Protein AF-A0A352NS58-F1 (afdb_monomer)

Mean predicted aligned error: 3.64 Å

Sequence (86 aa):
MKNILKYIPGFRTGEKSKMLIAAAYYVTCSIALIPNWGLFLLFFAAPFVLFNGMSAFKDKSKMYAAVCIIAFMVMCLGRFIVSLGK

Solvent-accessible surface area (backbone atoms only — not comparable to full-atom values): 4418 Å² total; per-residue (Å²): 130,81,68,66,51,56,74,41,73,49,36,53,79,74,46,66,68,49,32,51,54,33,48,54,49,56,52,56,28,58,58,34,46,75,88,34,58,20,53,18,37,30,56,59,23,43,54,41,26,53,56,24,39,52,45,15,69,75,67,68,33,67,66,32,39,51,50,13,53,53,23,44,52,44,23,52,50,9,53,49,48,51,60,71,78,107

Foldseek 3Di:
DPPPLCLQQQSVVVDPVSVVVSVVQLVVLVVVVVPFVLSSQQ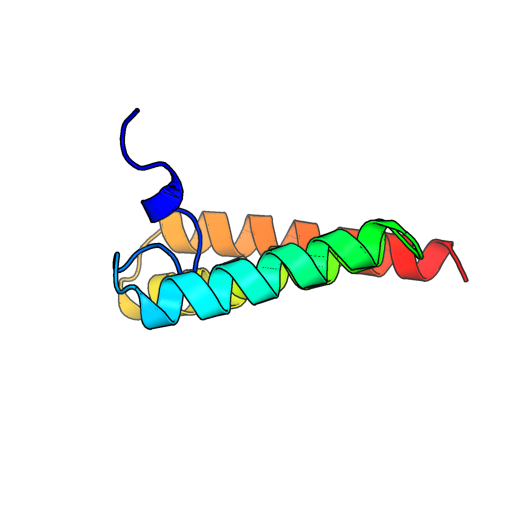SRLVSLLVVLVVCCVVVVDPVSVVSNVVSVVSNVVSVVRVVVVD

Radius of gyration: 13.82 Å; Cα contacts (8 Å, |Δi|>4): 93; chains: 1; bounding box: 31×26×34 Å

Secondary structure (DSSP, 8-state):
---GGGTSTTTTT--HHHHHHHHHHHHHHHHTTTT-HHHHHHHHHHHHHHHHHHHHHHH--HHHHHHHHHHHHHHHHHHHHHHHT-

pLDDT: mean 92.78, std 8.49, range [47.81, 98.38]

Structure (mmCIF, N/CA/C/O backbone):
data_AF-A0A352NS58-F1
#
_entry.id   AF-A0A352NS58-F1
#
loop_
_atom_site.group_PDB
_atom_site.id
_atom_site.type_symbol
_atom_site.label_atom_id
_atom_site.label_alt_id
_atom_site.label_comp_id
_atom_site.label_asym_id
_atom_site.label_entity_id
_atom_site.label_seq_id
_atom_site.pdbx_PDB_ins_code
_atom_site.Ca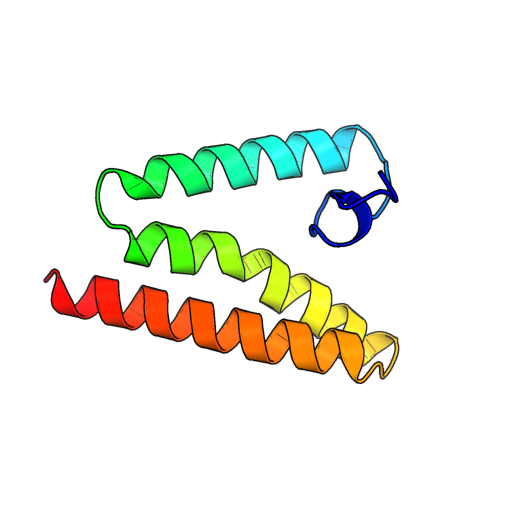rtn_x
_atom_site.Cartn_y
_atom_site.Cartn_z
_atom_site.occupancy
_atom_site.B_iso_or_equiv
_atom_site.auth_seq_id
_atom_site.auth_comp_id
_atom_site.auth_asym_id
_atom_site.auth_atom_id
_atom_site.pdbx_PDB_model_num
ATOM 1 N N . MET A 1 1 ? -18.862 13.517 0.224 1.00 47.81 1 MET A N 1
ATOM 2 C CA . MET A 1 1 ? -17.917 12.398 0.002 1.00 47.81 1 MET A CA 1
ATOM 3 C C . MET A 1 1 ? -17.683 11.673 1.322 1.00 47.81 1 MET A C 1
ATOM 5 O O . MET A 1 1 ? -16.983 12.192 2.181 1.00 47.81 1 MET A O 1
ATOM 9 N N . LYS A 1 2 ? -18.325 10.516 1.543 1.00 51.59 2 LYS A N 1
ATOM 10 C CA . LYS A 1 2 ? -18.019 9.661 2.704 1.00 51.59 2 LYS A CA 1
ATOM 11 C C . LYS A 1 2 ? -16.540 9.263 2.604 1.00 51.59 2 LYS A C 1
ATOM 13 O O . LYS A 1 2 ? -16.132 8.784 1.555 1.00 51.59 2 LYS A O 1
ATOM 18 N N . ASN A 1 3 ? -15.757 9.545 3.648 1.00 76.50 3 ASN A N 1
ATOM 19 C CA . ASN A 1 3 ? -14.287 9.495 3.693 1.00 76.50 3 ASN A CA 1
ATOM 20 C C . ASN A 1 3 ? -13.668 8.239 3.038 1.00 76.50 3 ASN A C 1
ATOM 22 O O . ASN A 1 3 ? -13.386 7.257 3.723 1.00 76.50 3 ASN A O 1
ATOM 26 N N . ILE A 1 4 ? -13.395 8.288 1.729 1.00 84.69 4 ILE A N 1
ATOM 27 C CA . ILE A 1 4 ? -12.718 7.223 0.966 1.00 84.69 4 ILE A CA 1
ATOM 28 C C . ILE A 1 4 ? -11.336 6.892 1.550 1.00 84.69 4 ILE A C 1
ATOM 30 O O . ILE A 1 4 ? -10.899 5.744 1.541 1.00 84.69 4 ILE A O 1
ATOM 34 N N . LEU A 1 5 ? -10.710 7.889 2.179 1.00 88.06 5 LEU A N 1
ATOM 35 C CA . LEU A 1 5 ? -9.454 7.781 2.916 1.00 88.06 5 LEU A CA 1
ATOM 36 C C . LEU A 1 5 ? -9.494 6.714 4.023 1.00 88.06 5 LEU A C 1
ATOM 38 O O . LEU A 1 5 ? -8.461 6.139 4.347 1.00 88.06 5 LEU A O 1
ATOM 42 N N . LYS A 1 6 ? -10.673 6.373 4.564 1.00 88.81 6 LYS A N 1
ATOM 43 C CA . LYS A 1 6 ? -10.799 5.306 5.571 1.00 88.81 6 LYS A CA 1
ATOM 44 C C . LYS A 1 6 ? -10.503 3.906 5.028 1.00 88.81 6 LYS A C 1
ATOM 46 O O . LYS A 1 6 ? -10.220 3.010 5.818 1.00 88.81 6 LYS A O 1
ATOM 51 N N . TY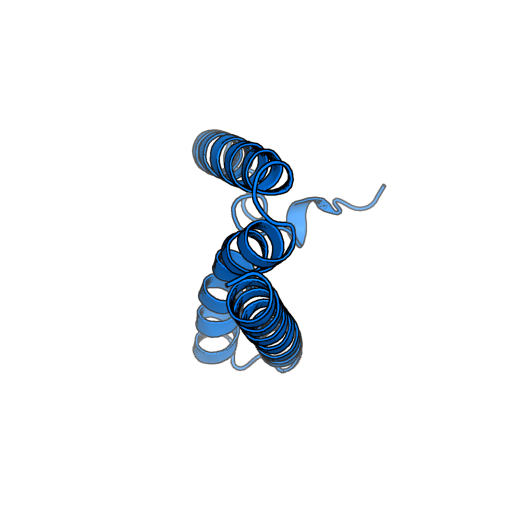R A 1 7 ? -10.546 3.707 3.712 1.00 89.88 7 TYR A N 1
ATOM 52 C CA . TYR A 1 7 ? -10.236 2.415 3.095 1.00 89.88 7 TYR A CA 1
ATOM 53 C C . TYR A 1 7 ? -8.750 2.269 2.756 1.00 89.88 7 TYR A C 1
ATOM 55 O O . TYR A 1 7 ? -8.238 1.146 2.727 1.00 89.88 7 TYR A O 1
ATOM 63 N N . ILE A 1 8 ? -8.039 3.389 2.593 1.00 92.31 8 ILE A N 1
ATOM 64 C CA . ILE A 1 8 ? -6.623 3.420 2.226 1.00 92.31 8 ILE A CA 1
ATOM 65 C C . ILE A 1 8 ? -5.771 3.134 3.475 1.00 92.31 8 ILE A C 1
ATOM 67 O O . ILE A 1 8 ? -5.836 3.886 4.457 1.00 92.31 8 ILE A O 1
ATOM 71 N N . PRO A 1 9 ? -4.973 2.049 3.493 1.00 93.62 9 PRO A N 1
ATOM 72 C CA . PRO A 1 9 ? -4.030 1.793 4.573 1.00 93.62 9 PRO A CA 1
ATOM 73 C C . PRO A 1 9 ? -3.114 2.999 4.810 1.00 93.62 9 PRO A C 1
ATOM 75 O O . PRO A 1 9 ? -2.658 3.631 3.860 1.00 93.62 9 PRO A O 1
ATOM 78 N N . GLY A 1 10 ? -2.879 3.333 6.080 1.00 91.56 10 GLY A N 1
ATOM 79 C CA . GLY A 1 10 ? -2.139 4.533 6.489 1.00 91.56 10 GLY A CA 1
ATOM 80 C C . GLY A 1 10 ? -2.999 5.793 6.664 1.00 91.56 10 GLY A C 1
ATOM 81 O O . GLY A 1 10 ? -2.672 6.629 7.499 1.00 91.56 10 GLY A O 1
ATOM 82 N N . PHE A 1 11 ? -4.153 5.887 5.993 1.00 93.44 11 PHE A N 1
ATOM 83 C CA . PHE A 1 11 ? -5.092 7.011 6.145 1.00 93.44 11 PHE A CA 1
ATOM 84 C C . PHE A 1 11 ? -6.268 6.714 7.086 1.00 93.44 11 PHE A C 1
ATOM 86 O O . PHE A 1 11 ? -6.967 7.625 7.529 1.00 93.44 11 PHE A O 1
ATOM 93 N N . ARG A 1 12 ? -6.467 5.439 7.442 1.00 89.56 12 ARG A N 1
ATOM 94 C CA . ARG A 1 12 ? -7.620 4.955 8.223 1.00 89.56 12 ARG A CA 1
ATOM 95 C C . ARG A 1 12 ? -7.808 5.648 9.570 1.00 89.56 12 ARG A C 1
ATOM 97 O O . ARG A 1 12 ? -8.942 5.852 9.993 1.00 89.56 12 ARG A O 1
ATOM 104 N N . THR A 1 13 ? -6.708 5.980 10.246 1.00 87.75 13 THR A N 1
ATOM 105 C CA . THR A 1 13 ? -6.728 6.530 11.610 1.00 87.75 13 THR A CA 1
ATOM 106 C C . THR A 1 13 ? -6.953 8.038 11.651 1.00 87.75 13 THR A C 1
ATOM 108 O O . THR A 1 13 ? -7.224 8.561 12.725 1.00 87.75 13 THR A O 1
ATOM 111 N N . GLY A 1 14 ? -6.810 8.750 10.526 1.00 88.62 14 GLY A N 1
ATOM 112 C CA . GLY A 1 14 ? -6.860 10.218 10.492 1.00 88.62 14 GLY A CA 1
ATOM 113 C C . GLY A 1 14 ? -5.695 10.916 11.212 1.00 88.62 14 GLY A C 1
ATOM 114 O O . GLY A 1 14 ? -5.698 12.135 11.355 1.00 88.62 14 GLY A O 1
ATOM 115 N N . GLU A 1 15 ? -4.705 10.157 11.688 1.00 93.94 15 GLU A N 1
ATOM 116 C CA . GLU A 1 15 ? -3.547 10.696 12.401 1.00 93.94 15 GLU A CA 1
ATOM 117 C C . GLU A 1 15 ? -2.562 11.285 11.384 1.00 93.94 15 GLU A C 1
ATOM 119 O O . GLU A 1 15 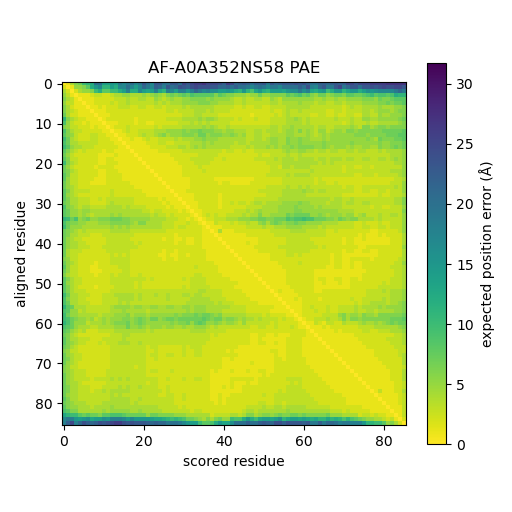? -2.147 10.601 10.445 1.00 93.94 15 GLU A O 1
ATOM 124 N N . LYS A 1 16 ? -2.228 12.570 11.549 1.00 92.75 16 LYS A N 1
ATOM 125 C CA . LYS A 1 16 ? -1.540 13.366 10.523 1.00 92.75 16 LYS A CA 1
ATOM 126 C C . LYS A 1 16 ? -0.166 12.806 10.152 1.00 92.75 16 LYS A C 1
ATOM 128 O O . LYS A 1 16 ? 0.180 12.816 8.973 1.00 92.75 16 LYS A O 1
ATOM 133 N N . SER A 1 17 ? 0.589 12.287 11.116 1.00 93.44 17 SER A N 1
ATOM 134 C CA . SER A 1 17 ? 1.941 11.766 10.886 1.00 93.44 17 SER A CA 1
ATOM 135 C C . SER A 1 17 ? 1.894 10.484 10.055 1.00 93.44 17 SER A C 1
ATOM 137 O O . SER A 1 17 ? 2.572 10.380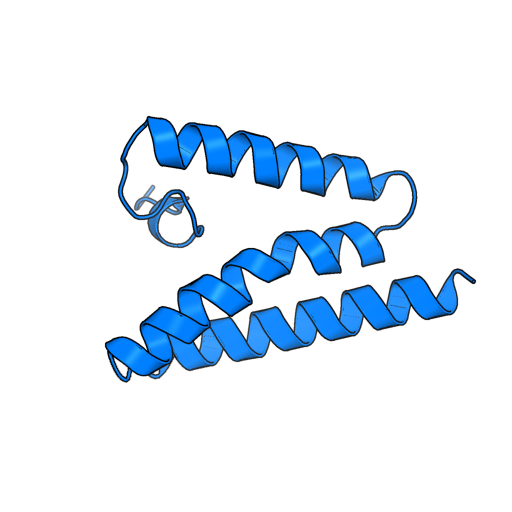 9.033 1.00 93.44 17 SER A O 1
ATOM 139 N N . LYS A 1 18 ? 1.022 9.533 10.416 1.00 92.00 18 LYS A N 1
ATOM 140 C CA . LYS A 1 18 ? 0.771 8.313 9.629 1.00 92.00 18 LYS A CA 1
ATOM 141 C C . LYS A 1 18 ? 0.263 8.623 8.225 1.00 92.00 18 LYS A C 1
ATOM 143 O O . LYS A 1 18 ? 0.714 7.990 7.273 1.00 92.00 18 LYS A O 1
ATOM 148 N N . MET A 1 19 ? -0.629 9.604 8.087 1.00 94.75 19 MET A N 1
ATOM 149 C CA . MET A 1 19 ? -1.130 10.041 6.781 1.00 94.75 19 MET A CA 1
ATOM 150 C C . MET A 1 19 ? -0.023 10.637 5.909 1.00 94.75 19 MET A C 1
ATOM 152 O O . MET A 1 19 ? 0.019 10.339 4.720 1.00 94.75 19 MET A O 1
ATOM 156 N N . LEU A 1 20 ? 0.883 11.435 6.480 1.00 96.19 20 LEU A N 1
ATOM 157 C CA . LEU A 1 20 ? 2.015 12.010 5.750 1.00 96.19 20 LEU A CA 1
ATOM 158 C C . LEU A 1 20 ? 2.980 10.922 5.260 1.00 96.19 20 LEU A C 1
ATOM 160 O O . LEU A 1 20 ? 3.371 10.929 4.094 1.00 96.19 20 LEU A O 1
ATOM 164 N N . ILE A 1 21 ? 3.303 9.951 6.120 1.00 95.50 21 ILE A N 1
ATOM 165 C CA . ILE A 1 21 ? 4.146 8.802 5.755 1.00 95.50 21 ILE A CA 1
ATOM 166 C C . ILE A 1 21 ? 3.473 7.971 4.656 1.00 95.50 21 ILE A C 1
ATOM 168 O O . ILE A 1 21 ? 4.111 7.604 3.670 1.00 95.50 21 ILE A O 1
ATOM 172 N N . ALA A 1 22 ? 2.172 7.705 4.789 1.00 95.69 22 ALA A N 1
ATOM 173 C CA . ALA A 1 22 ? 1.411 6.971 3.786 1.00 95.69 22 ALA A CA 1
ATOM 174 C C . ALA A 1 22 ? 1.348 7.731 2.454 1.00 95.69 22 ALA A C 1
ATOM 176 O O . ALA A 1 22 ? 1.536 7.129 1.400 1.00 95.69 22 ALA A O 1
ATOM 177 N N . ALA A 1 23 ? 1.138 9.048 2.485 1.00 95.88 23 ALA A N 1
ATOM 178 C CA . ALA A 1 23 ? 1.152 9.890 1.294 1.00 95.88 23 ALA A CA 1
ATOM 179 C C . ALA A 1 23 ? 2.506 9.814 0.578 1.00 95.88 23 ALA A C 1
ATOM 181 O O . ALA A 1 23 ? 2.538 9.517 -0.614 1.00 95.88 23 ALA A O 1
ATOM 182 N N . ALA A 1 24 ? 3.613 9.993 1.308 1.00 96.94 24 ALA A N 1
ATOM 183 C CA . ALA A 1 24 ? 4.957 9.854 0.753 1.00 96.94 24 ALA A CA 1
ATOM 184 C C . ALA A 1 24 ? 5.170 8.465 0.129 1.00 96.94 24 ALA A C 1
ATOM 186 O O . ALA A 1 24 ? 5.681 8.357 -0.983 1.00 96.94 24 ALA A O 1
ATOM 187 N N . TYR A 1 25 ? 4.705 7.404 0.793 1.00 96.62 25 TYR A N 1
ATOM 188 C CA . TYR A 1 25 ? 4.777 6.043 0.266 1.00 96.62 25 TYR A CA 1
ATOM 189 C C . TYR A 1 25 ? 4.009 5.867 -1.055 1.00 96.62 25 TYR A C 1
ATOM 191 O O . TYR A 1 25 ? 4.570 5.349 -2.022 1.00 96.62 25 TYR A O 1
ATOM 199 N N . TYR A 1 26 ? 2.746 6.304 -1.136 1.00 96.19 26 TYR A N 1
ATOM 200 C CA . TYR A 1 26 ? 1.946 6.153 -2.361 1.00 96.19 26 TYR A CA 1
ATOM 201 C C . TYR A 1 26 ? 2.434 7.053 -3.505 1.00 96.19 26 TYR A C 1
ATOM 203 O O . TYR A 1 26 ? 2.349 6.655 -4.670 1.00 96.19 26 TYR A O 1
ATOM 211 N N . VAL A 1 27 ? 2.996 8.227 -3.199 1.00 96.19 27 VAL A N 1
ATOM 212 C CA . VAL A 1 27 ? 3.684 9.063 -4.195 1.00 96.19 27 VAL A CA 1
ATOM 213 C C . VAL A 1 27 ? 4.911 8.330 -4.739 1.00 96.19 27 VAL A C 1
ATOM 215 O O . VAL A 1 27 ? 5.048 8.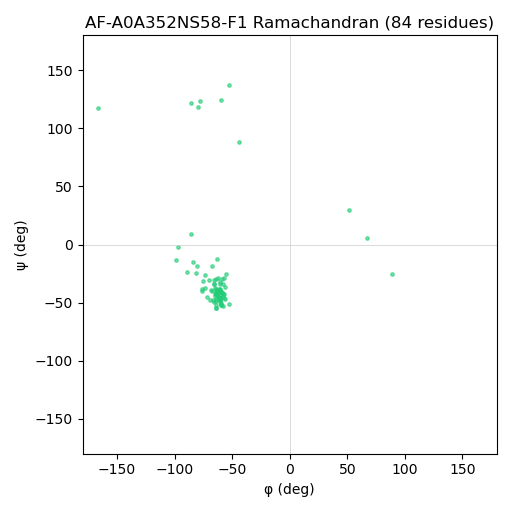208 -5.953 1.00 96.19 27 VAL A O 1
ATOM 218 N N . THR A 1 28 ? 5.744 7.746 -3.874 1.00 94.81 28 THR A N 1
ATOM 219 C CA . THR A 1 28 ? 6.903 6.945 -4.304 1.00 94.81 28 THR A CA 1
ATOM 220 C C . THR A 1 28 ? 6.488 5.731 -5.133 1.00 94.81 28 THR A C 1
ATOM 222 O O . THR A 1 28 ? 7.112 5.449 -6.153 1.00 94.81 28 THR A O 1
ATOM 225 N N . CYS A 1 29 ? 5.397 5.049 -4.765 1.00 95.75 29 CYS A N 1
ATOM 226 C CA . CYS A 1 29 ? 4.836 3.986 -5.601 1.00 95.75 29 CYS A CA 1
ATOM 227 C C . CYS A 1 29 ? 4.486 4.521 -6.993 1.00 95.75 29 CYS A C 1
ATOM 229 O O . CYS A 1 29 ? 4.815 3.884 -7.984 1.00 95.75 29 CYS A O 1
ATOM 231 N N . SER A 1 30 ? 3.884 5.708 -7.087 1.00 95.12 30 SER A N 1
ATOM 232 C CA . SER A 1 30 ? 3.505 6.310 -8.373 1.00 95.12 30 SER A CA 1
ATOM 233 C C . SER A 1 30 ? 4.713 6.594 -9.276 1.00 95.12 30 SER A C 1
ATOM 235 O O . SER A 1 30 ? 4.589 6.503 -10.491 1.00 95.12 30 SER A O 1
ATOM 237 N N . ILE A 1 31 ? 5.901 6.857 -8.718 1.00 94.75 31 ILE A N 1
ATOM 238 C CA . ILE A 1 31 ? 7.141 7.013 -9.504 1.00 94.75 31 ILE A CA 1
ATOM 239 C C . ILE A 1 31 ? 7.539 5.689 -10.182 1.00 94.75 31 ILE A C 1
ATOM 241 O O . ILE A 1 31 ? 8.071 5.700 -11.293 1.00 94.75 31 ILE A O 1
ATOM 245 N N . ALA A 1 32 ? 7.220 4.537 -9.576 1.00 92.88 32 ALA A N 1
ATOM 246 C CA . ALA A 1 32 ? 7.495 3.217 -10.152 1.00 92.88 32 ALA A CA 1
ATOM 247 C C . ALA A 1 32 ? 6.749 2.941 -11.469 1.00 92.88 32 ALA A C 1
ATOM 249 O O . ALA A 1 32 ? 7.100 1.998 -12.177 1.00 92.88 32 ALA A O 1
ATOM 250 N N . LEU A 1 33 ? 5.765 3.773 -11.824 1.00 93.25 33 LEU A N 1
ATOM 251 C CA . LEU A 1 33 ? 5.082 3.723 -13.113 1.00 93.25 33 LEU A CA 1
ATOM 252 C C . LEU A 1 33 ? 6.016 3.949 -14.304 1.00 93.25 33 LEU A C 1
ATOM 254 O O . LEU A 1 33 ? 5.799 3.349 -15.352 1.00 93.25 33 LEU A O 1
ATOM 258 N N . ILE A 1 34 ? 7.041 4.791 -14.135 1.00 91.06 34 ILE A N 1
ATOM 259 C CA . ILE A 1 34 ? 7.966 5.184 -15.205 1.00 91.06 34 ILE A CA 1
ATOM 260 C C . ILE A 1 34 ? 8.768 3.978 -15.723 1.00 91.06 34 ILE A C 1
ATOM 262 O O . ILE A 1 34 ? 8.735 3.728 -16.926 1.00 91.06 34 ILE A O 1
ATOM 266 N N . PRO A 1 35 ? 9.477 3.211 -14.868 1.00 89.19 35 PRO A N 1
ATOM 267 C CA . PRO A 1 35 ? 10.254 2.074 -15.348 1.00 89.19 35 PRO A CA 1
ATOM 268 C C . PRO A 1 35 ? 9.395 0.850 -15.688 1.00 89.19 35 PRO A C 1
ATOM 270 O O . PRO A 1 35 ? 9.727 0.130 -16.627 1.00 89.19 35 PRO A O 1
ATOM 273 N N . ASN A 1 36 ? 8.338 0.551 -14.916 1.00 92.00 36 ASN A N 1
ATOM 274 C CA . ASN A 1 36 ? 7.525 -0.652 -15.121 1.00 92.00 36 ASN A CA 1
ATOM 275 C C . ASN A 1 36 ? 6.199 -0.594 -14.336 1.00 92.00 36 ASN A C 1
ATOM 277 O O . ASN A 1 36 ? 6.193 -0.647 -13.105 1.00 92.00 36 ASN A O 1
ATOM 281 N N . TRP A 1 37 ? 5.058 -0.608 -15.034 1.00 93.44 37 TRP A N 1
ATOM 282 C CA . TRP A 1 37 ? 3.732 -0.590 -14.393 1.00 93.44 37 TRP A CA 1
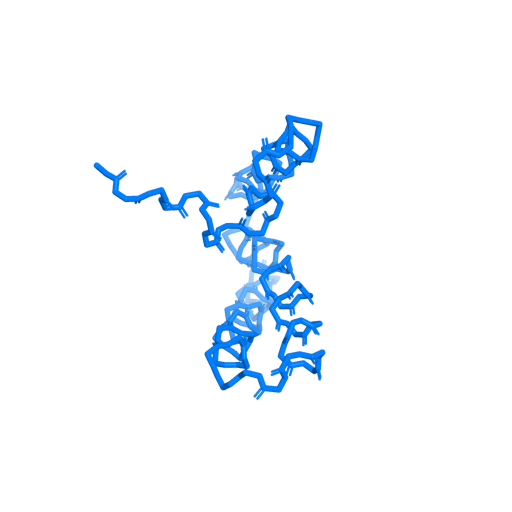ATOM 283 C C . TRP A 1 37 ? 3.495 -1.778 -13.433 1.00 93.44 37 TRP A C 1
ATOM 285 O O . TRP A 1 37 ? 2.791 -1.654 -12.432 1.00 93.44 37 TRP A O 1
ATOM 295 N N . GLY A 1 38 ? 4.118 -2.933 -13.676 1.00 95.38 38 GLY A N 1
ATOM 296 C CA . GLY A 1 38 ? 4.074 -4.080 -12.767 1.00 95.38 38 GLY A CA 1
ATOM 297 C C . GLY A 1 38 ? 4.766 -3.821 -11.423 1.00 95.38 38 GLY A C 1
ATOM 298 O O . GLY A 1 38 ? 4.287 -4.292 -10.390 1.00 95.38 38 GLY A O 1
ATOM 299 N N . LEU A 1 39 ? 5.840 -3.024 -11.409 1.00 95.12 39 LEU A N 1
ATOM 300 C CA . LEU A 1 39 ? 6.539 -2.630 -10.181 1.00 95.12 39 LEU A CA 1
ATOM 301 C C . LEU A 1 39 ? 5.652 -1.721 -9.320 1.00 95.12 39 LEU A C 1
ATOM 303 O O . LEU A 1 39 ? 5.566 -1.909 -8.107 1.00 95.12 39 LEU A O 1
ATOM 307 N N . PHE A 1 40 ? 4.922 -0.800 -9.955 1.00 96.56 40 PHE A N 1
ATOM 308 C CA . PHE A 1 40 ? 3.890 -0.005 -9.287 1.00 96.56 40 PHE A CA 1
ATOM 309 C C . PHE A 1 40 ? 2.822 -0.887 -8.643 1.00 96.56 40 PHE A C 1
ATOM 311 O O . PHE A 1 40 ? 2.579 -0.745 -7.448 1.00 96.56 40 PHE A O 1
ATOM 318 N N . LEU A 1 41 ? 2.219 -1.819 -9.390 1.00 96.50 41 LEU A N 1
ATOM 319 C CA . LEU A 1 41 ? 1.173 -2.700 -8.852 1.00 96.50 41 LEU A CA 1
ATOM 320 C C . LEU A 1 41 ? 1.675 -3.522 -7.658 1.00 96.50 41 LEU A C 1
ATOM 322 O O . LEU A 1 41 ? 0.961 -3.661 -6.663 1.00 96.50 41 LEU A O 1
ATOM 326 N N . LEU A 1 42 ? 2.911 -4.022 -7.739 1.00 95.56 42 LEU A N 1
ATOM 327 C CA . LEU A 1 42 ? 3.541 -4.802 -6.679 1.00 95.56 42 LEU A CA 1
ATOM 328 C C . LEU A 1 42 ? 3.655 -4.003 -5.374 1.00 95.56 42 LEU A C 1
ATOM 330 O O . LEU A 1 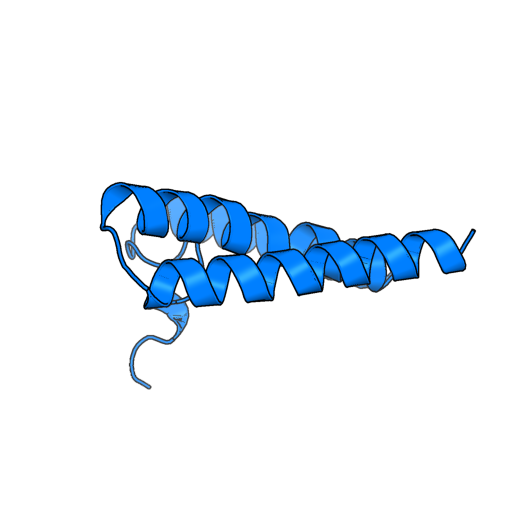42 ? 3.225 -4.477 -4.321 1.00 95.56 42 LEU A O 1
ATOM 334 N N . PHE A 1 43 ? 4.217 -2.794 -5.434 1.00 95.69 43 PHE A N 1
ATOM 335 C CA . PHE A 1 43 ? 4.416 -1.972 -4.239 1.00 95.69 43 PHE A CA 1
ATOM 336 C C . PHE A 1 43 ? 3.118 -1.322 -3.758 1.00 95.69 43 PHE A C 1
ATOM 338 O O . PHE A 1 43 ? 2.831 -1.336 -2.565 1.00 95.69 43 PHE A O 1
ATOM 345 N N . PHE A 1 44 ? 2.275 -0.838 -4.667 1.00 96.94 44 PHE A N 1
ATOM 346 C CA . PHE A 1 44 ? 1.013 -0.193 -4.313 1.00 96.94 44 PHE A CA 1
ATOM 347 C C . PHE A 1 44 ? 0.066 -1.133 -3.550 1.00 96.94 44 PHE A C 1
ATOM 349 O O . PHE A 1 44 ? -0.589 -0.716 -2.592 1.00 96.94 44 PHE A O 1
ATOM 356 N N . ALA A 1 45 ? 0.005 -2.412 -3.935 1.00 97.31 45 ALA A N 1
ATOM 357 C CA . ALA A 1 45 ? -0.867 -3.392 -3.289 1.00 97.31 45 ALA A CA 1
ATOM 358 C C . ALA A 1 45 ? -0.299 -3.965 -1.972 1.00 97.31 45 ALA A C 1
ATOM 360 O O . ALA A 1 45 ? -1.069 -4.450 -1.139 1.00 97.31 45 ALA A O 1
ATOM 361 N N . ALA A 1 46 ? 1.011 -3.854 -1.724 1.00 96.31 46 ALA A N 1
ATOM 362 C CA . ALA A 1 46 ? 1.668 -4.378 -0.522 1.00 96.31 46 ALA A CA 1
ATOM 363 C C . ALA A 1 46 ? 1.029 -3.940 0.814 1.00 96.31 46 ALA A C 1
ATOM 365 O O . ALA A 1 46 ? 0.688 -4.811 1.622 1.00 96.31 46 ALA A O 1
ATOM 366 N N . PRO A 1 47 ? 0.782 -2.642 1.087 1.00 96.06 47 PRO A N 1
ATOM 367 C CA . PRO A 1 47 ? 0.137 -2.238 2.334 1.00 96.06 47 PRO A CA 1
ATOM 368 C C . PRO A 1 47 ? -1.298 -2.770 2.447 1.00 96.06 47 PRO A C 1
ATOM 370 O O . PRO A 1 47 ? -1.766 -3.049 3.551 1.00 96.06 47 PRO A O 1
ATOM 373 N N . PHE A 1 48 ? -2.009 -2.973 1.334 1.00 96.94 48 PHE A N 1
ATOM 374 C CA . PHE A 1 48 ? -3.339 -3.574 1.380 1.00 96.94 48 PHE A CA 1
ATOM 375 C C . PHE A 1 48 ? -3.280 -5.042 1.801 1.00 96.94 48 PHE A C 1
ATOM 377 O O . PHE A 1 48 ? -4.115 -5.445 2.611 1.00 96.94 48 PHE A O 1
ATOM 384 N N . VAL A 1 49 ? -2.291 -5.811 1.343 1.00 97.56 49 VAL A N 1
ATOM 385 C CA . VAL A 1 49 ? -2.080 -7.191 1.809 1.00 97.56 49 VAL A CA 1
ATOM 386 C C . VAL A 1 49 ? -1.726 -7.211 3.291 1.00 97.56 49 VAL A C 1
ATOM 388 O O . VAL A 1 49 ? -2.393 -7.882 4.074 1.00 97.56 49 VAL A O 1
ATOM 391 N N . LEU A 1 50 ? -0.730 -6.425 3.706 1.00 96.44 50 LEU A N 1
ATOM 392 C CA . LEU A 1 50 ? -0.244 -6.449 5.087 1.00 96.44 50 LEU A CA 1
ATOM 393 C C . LEU A 1 50 ? -1.315 -5.982 6.079 1.00 96.44 50 LEU A C 1
ATOM 395 O O . LEU A 1 50 ? -1.666 -6.707 7.009 1.00 96.44 50 LEU A O 1
ATOM 399 N N . PHE A 1 51 ? -1.876 -4.786 5.882 1.00 95.38 51 PHE A N 1
ATOM 400 C CA . PHE A 1 51 ? -2.801 -4.207 6.855 1.00 95.38 51 PHE A CA 1
ATOM 401 C C . PHE A 1 51 ? -4.176 -4.878 6.841 1.00 95.38 51 PHE A C 1
ATOM 403 O O . PHE A 1 51 ? -4.750 -5.069 7.912 1.00 95.38 51 PHE A O 1
ATOM 410 N N . ASN A 1 52 ? -4.715 -5.271 5.677 1.00 95.38 52 ASN A N 1
ATOM 411 C CA . ASN A 1 52 ? -5.973 -6.026 5.670 1.00 95.38 52 ASN A CA 1
ATOM 412 C C . ASN A 1 52 ? -5.766 -7.480 6.096 1.00 95.38 52 ASN A C 1
ATOM 414 O O . ASN A 1 52 ? -6.653 -8.019 6.741 1.00 95.38 52 ASN A O 1
ATOM 418 N N . GLY A 1 53 ? -4.614 -8.097 5.821 1.00 95.25 53 GLY A N 1
ATOM 419 C CA . GLY A 1 53 ? -4.270 -9.414 6.358 1.00 95.25 53 GLY A CA 1
ATOM 420 C C . GLY A 1 53 ? -4.247 -9.403 7.885 1.00 95.25 53 GLY A C 1
ATOM 421 O O . GLY A 1 53 ? -4.977 -10.167 8.513 1.00 95.25 53 GLY A O 1
ATOM 422 N N . MET A 1 54 ? -3.508 -8.469 8.494 1.00 94.94 54 MET A N 1
ATOM 423 C CA . MET A 1 54 ? -3.483 -8.307 9.955 1.00 94.94 54 MET A CA 1
ATOM 424 C C . MET A 1 54 ? -4.884 -8.080 10.540 1.00 94.94 54 MET A C 1
ATOM 426 O O . MET A 1 54 ? -5.254 -8.745 11.506 1.00 94.94 54 MET A O 1
ATOM 430 N N . SER A 1 55 ? -5.687 -7.189 9.948 1.00 93.88 55 SER A N 1
ATOM 431 C CA . SER A 1 55 ? -7.071 -6.961 10.390 1.00 93.88 55 SER A CA 1
ATOM 432 C C . SER A 1 55 ? -7.982 -8.172 10.161 1.00 93.88 55 SER A C 1
ATOM 434 O O . SER A 1 55 ? -8.863 -8.432 10.974 1.00 93.88 55 SER A O 1
ATOM 436 N N . ALA A 1 56 ? -7.775 -8.953 9.100 1.00 95.62 56 ALA A N 1
ATOM 437 C CA . ALA A 1 56 ? -8.536 -10.174 8.852 1.00 95.62 56 ALA A CA 1
ATOM 438 C C . ALA A 1 56 ? -8.285 -11.223 9.939 1.00 95.62 56 ALA A C 1
ATOM 440 O O . ALA A 1 56 ? -9.240 -11.827 10.419 1.00 95.62 56 ALA A O 1
ATOM 441 N N . PHE A 1 57 ? -7.032 -11.402 10.368 1.00 93.81 57 PHE A N 1
ATOM 442 C CA . PHE A 1 57 ? -6.697 -12.319 11.462 1.00 93.81 57 PHE A CA 1
ATOM 443 C C . PHE A 1 57 ? -7.158 -11.795 12.822 1.00 93.81 57 PHE A C 1
ATOM 445 O O . PHE A 1 57 ? -7.754 -12.545 13.595 1.00 93.81 57 PHE A O 1
ATOM 452 N N . LYS A 1 58 ? -6.915 -10.510 13.104 1.00 95.12 58 LYS A N 1
ATOM 453 C CA . LYS A 1 58 ? -7.262 -9.885 14.385 1.00 95.12 58 LYS A CA 1
ATOM 454 C C . LYS A 1 58 ? -8.773 -9.821 14.604 1.00 95.12 58 LYS A C 1
ATOM 456 O O . LYS A 1 58 ? -9.257 -10.230 15.654 1.00 95.12 58 LYS A O 1
ATOM 461 N N . ASP A 1 59 ? -9.506 -9.331 13.609 1.00 94.56 59 ASP A N 1
ATOM 462 C CA . ASP A 1 59 ? -10.936 -9.038 13.730 1.00 94.56 59 ASP A CA 1
ATOM 463 C C . ASP A 1 59 ? -11.811 -10.182 13.183 1.00 94.56 59 ASP A C 1
ATOM 465 O O . ASP A 1 59 ? -13.037 -10.094 13.217 1.00 94.56 59 ASP A O 1
ATOM 469 N N . LYS A 1 60 ? -11.201 -11.247 12.632 1.00 93.00 60 LYS A N 1
ATOM 470 C CA . LYS A 1 60 ? -11.878 -12.374 11.951 1.00 93.00 60 LYS A CA 1
ATOM 471 C C . LYS A 1 60 ? -12.872 -11.922 10.869 1.00 93.00 60 LYS A C 1
ATOM 473 O O . LYS A 1 60 ? -13.871 -12.585 10.588 1.00 93.00 60 LYS A O 1
ATOM 478 N N . SER A 1 61 ? -12.603 -10.775 10.244 1.00 94.25 61 SER A N 1
ATOM 479 C CA . SER A 1 61 ? -13.504 -10.143 9.279 1.00 94.25 61 SER A CA 1
ATOM 480 C C . SER A 1 61 ? -13.306 -10.691 7.869 1.00 94.25 61 SER A C 1
ATOM 482 O O . SER A 1 61 ? -12.239 -10.545 7.264 1.00 94.25 61 SER A O 1
ATOM 484 N N . LYS A 1 62 ? -14.387 -11.234 7.297 1.00 94.94 62 LYS A N 1
ATOM 485 C CA . LYS A 1 62 ? -14.432 -11.697 5.900 1.00 94.94 62 LYS A CA 1
ATOM 486 C C . LYS A 1 62 ? -14.157 -10.570 4.901 1.00 94.94 62 LYS A C 1
ATOM 488 O O . LYS A 1 62 ? -13.568 -10.817 3.855 1.00 94.94 62 LYS A O 1
ATOM 493 N N . MET A 1 63 ? -14.547 -9.334 5.225 1.00 93.62 63 MET A N 1
ATOM 494 C CA . MET A 1 63 ? -14.320 -8.181 4.351 1.00 93.62 63 MET A CA 1
ATOM 495 C C . MET A 1 63 ? -12.826 -7.867 4.228 1.00 93.62 63 MET A C 1
ATOM 497 O O . MET A 1 63 ? -12.322 -7.719 3.117 1.00 93.62 63 MET A O 1
ATOM 501 N N . TYR A 1 64 ? -12.097 -7.817 5.349 1.00 94.69 64 TYR A N 1
ATOM 502 C CA . TYR A 1 64 ? -10.649 -7.600 5.315 1.00 94.69 64 TYR A CA 1
ATOM 503 C C . TYR A 1 64 ? -9.918 -8.762 4.635 1.00 94.69 64 TYR A C 1
ATOM 505 O O . TYR A 1 64 ? -8.995 -8.522 3.859 1.00 94.69 64 TYR A O 1
ATOM 513 N N . ALA A 1 65 ? -10.374 -10.002 4.845 1.00 96.44 65 ALA A N 1
ATOM 514 C CA . ALA A 1 65 ? -9.829 -11.164 4.147 1.00 96.44 65 ALA A CA 1
ATOM 515 C C . ALA A 1 65 ? -10.007 -11.048 2.624 1.00 96.44 65 ALA A C 1
ATOM 517 O O . ALA A 1 65 ? -9.046 -11.229 1.882 1.00 96.44 65 ALA A O 1
ATOM 518 N N . ALA A 1 66 ? -11.201 -10.668 2.155 1.00 97.06 66 ALA A N 1
ATOM 519 C CA . ALA A 1 66 ? -11.472 -10.479 0.732 1.00 97.06 66 ALA A CA 1
ATOM 520 C C . ALA A 1 66 ? -10.575 -9.394 0.113 1.00 97.06 66 ALA A C 1
ATOM 522 O O . ALA A 1 66 ? -9.958 -9.627 -0.925 1.00 97.06 66 ALA A O 1
ATOM 523 N N . VAL A 1 67 ? -10.436 -8.237 0.772 1.00 96.56 67 VAL A N 1
ATOM 524 C CA . VAL A 1 67 ? -9.546 -7.161 0.298 1.00 96.56 67 VAL A CA 1
ATOM 525 C C . VAL A 1 67 ? -8.084 -7.617 0.279 1.00 96.56 67 VAL A C 1
ATOM 527 O O . VAL A 1 67 ? -7.367 -7.299 -0.665 1.00 96.56 67 VAL A O 1
ATOM 530 N N . CYS A 1 68 ? -7.643 -8.381 1.283 1.00 97.31 68 CYS A N 1
ATOM 531 C CA . CYS A 1 68 ? -6.296 -8.951 1.330 1.00 97.31 68 CYS A CA 1
ATOM 532 C C . CYS A 1 68 ? -6.038 -9.893 0.145 1.00 97.31 68 CYS A C 1
ATOM 534 O O . CYS A 1 68 ? -5.031 -9.742 -0.541 1.00 97.31 68 CYS A O 1
ATOM 536 N N . ILE A 1 69 ? -6.969 -10.808 -0.145 1.00 98.06 69 ILE A N 1
ATOM 537 C CA . ILE A 1 69 ? -6.860 -11.753 -1.266 1.00 98.06 69 ILE A CA 1
ATOM 538 C C . ILE A 1 69 ? -6.823 -11.006 -2.604 1.00 98.06 69 ILE A C 1
ATOM 540 O O . ILE A 1 69 ? -5.966 -11.291 -3.438 1.00 98.06 69 ILE A O 1
ATOM 544 N N . ILE A 1 70 ? -7.696 -10.012 -2.801 1.00 97.94 70 ILE A N 1
ATOM 545 C CA . ILE A 1 70 ? -7.692 -9.180 -4.015 1.00 97.94 70 ILE A CA 1
ATOM 546 C C . ILE A 1 70 ? -6.356 -8.444 -4.157 1.00 97.94 70 ILE A C 1
ATOM 548 O O . ILE A 1 70 ? -5.738 -8.495 -5.218 1.00 97.94 70 ILE A O 1
ATOM 552 N N . ALA A 1 71 ? -5.877 -7.803 -3.090 1.00 97.62 71 ALA A N 1
ATOM 553 C CA . ALA A 1 71 ? -4.594 -7.108 -3.105 1.00 97.62 71 ALA A CA 1
ATOM 554 C C . ALA A 1 71 ? -3.425 -8.065 -3.388 1.00 97.62 71 ALA A C 1
ATOM 556 O O . ALA A 1 71 ? -2.519 -7.720 -4.143 1.00 97.62 71 ALA A O 1
ATOM 557 N N . PHE A 1 72 ? -3.469 -9.284 -2.850 1.00 98.06 72 PHE A N 1
ATOM 558 C CA . PHE A 1 72 ? -2.460 -10.305 -3.102 1.00 98.06 72 PHE A CA 1
ATOM 559 C C . PHE A 1 72 ? -2.458 -10.742 -4.571 1.00 98.06 72 PHE A C 1
ATOM 561 O O . PHE A 1 72 ? -1.395 -10.803 -5.185 1.00 98.06 72 PHE A O 1
ATOM 568 N N . MET A 1 73 ? -3.632 -10.940 -5.180 1.00 98.38 73 MET A N 1
ATOM 569 C CA . MET A 1 73 ? -3.735 -11.215 -6.618 1.00 98.38 73 MET A CA 1
ATOM 570 C C . MET A 1 73 ? -3.166 -10.068 -7.466 1.00 98.38 73 MET A C 1
ATOM 572 O O . MET A 1 73 ? -2.443 -10.325 -8.428 1.00 98.38 73 MET A O 1
ATOM 576 N N . VAL A 1 74 ? -3.418 -8.808 -7.087 1.00 98.06 74 VAL A N 1
ATOM 577 C CA . VAL A 1 74 ? -2.826 -7.634 -7.756 1.00 98.06 74 VAL A CA 1
ATOM 578 C C . VAL A 1 74 ? -1.301 -7.616 -7.611 1.00 98.06 74 VAL A C 1
ATOM 580 O O . VAL A 1 74 ? -0.604 -7.343 -8.589 1.00 98.06 74 VAL A O 1
ATOM 583 N N . MET A 1 75 ? -0.761 -7.958 -6.437 1.00 97.12 75 MET A N 1
ATOM 584 C CA . MET A 1 75 ? 0.689 -8.092 -6.248 1.00 97.12 75 MET A CA 1
ATOM 585 C C . MET A 1 75 ? 1.284 -9.188 -7.139 1.00 97.12 75 MET A C 1
ATOM 587 O O . MET A 1 75 ? 2.306 -8.958 -7.789 1.00 97.12 75 MET A O 1
ATOM 591 N N . CYS A 1 76 ? 0.650 -10.364 -7.202 1.00 97.75 76 CYS A N 1
ATOM 592 C CA . CYS A 1 76 ? 1.082 -11.461 -8.070 1.00 97.75 76 CYS A CA 1
ATOM 593 C C . CYS A 1 76 ? 1.067 -11.047 -9.547 1.00 97.75 76 CYS A C 1
ATOM 595 O O . CYS A 1 76 ? 2.037 -11.305 -10.261 1.00 97.75 76 CYS A O 1
ATOM 597 N N . LEU A 1 77 ? 0.015 -10.350 -9.986 1.00 97.25 77 LEU A N 1
ATOM 598 C CA . LEU A 1 77 ? -0.082 -9.801 -11.338 1.00 97.25 77 LEU A CA 1
ATOM 599 C C . LEU A 1 77 ? 1.046 -8.801 -11.621 1.00 97.25 77 LEU A C 1
ATOM 601 O O . LEU A 1 77 ? 1.710 -8.898 -12.651 1.00 97.25 77 LEU A O 1
ATOM 605 N N . GLY A 1 78 ? 1.313 -7.883 -10.688 1.00 96.44 78 GLY A N 1
ATOM 606 C CA . GLY A 1 78 ? 2.428 -6.942 -10.794 1.00 96.44 78 GLY A CA 1
ATOM 607 C C . GLY A 1 78 ? 3.769 -7.658 -10.958 1.00 96.44 78 GLY A C 1
ATOM 608 O O . GLY A 1 78 ? 4.539 -7.350 -11.869 1.00 96.44 78 GLY A O 1
ATOM 609 N N . ARG A 1 79 ? 4.022 -8.692 -10.145 1.00 95.62 79 ARG A N 1
ATOM 610 C CA . ARG A 1 79 ? 5.247 -9.499 -10.238 1.00 95.62 79 ARG A CA 1
ATOM 611 C C . ARG A 1 79 ? 5.366 -10.257 -11.560 1.00 95.62 79 ARG A C 1
ATOM 613 O O . ARG A 1 79 ? 6.484 -10.379 -12.071 1.00 95.62 79 ARG A O 1
ATOM 620 N N . PHE A 1 80 ? 4.253 -10.769 -12.078 1.00 96.62 80 PHE A N 1
ATOM 621 C CA . PHE A 1 80 ? 4.193 -11.451 -13.367 1.00 96.62 80 PHE A CA 1
ATOM 622 C C . PHE A 1 80 ? 4.545 -10.496 -14.512 1.00 96.62 80 PHE A C 1
ATOM 624 O O . PHE A 1 80 ? 5.449 -10.799 -15.284 1.00 96.62 80 PHE A O 1
ATOM 631 N N . ILE A 1 81 ? 3.947 -9.301 -14.549 1.00 95.56 81 ILE A N 1
ATOM 632 C CA . ILE A 1 81 ? 4.261 -8.257 -15.542 1.00 95.56 81 ILE A CA 1
ATOM 633 C C . ILE A 1 81 ? 5.745 -7.8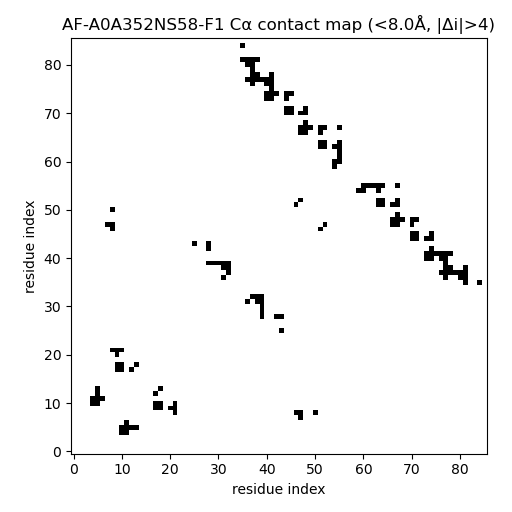66 -15.491 1.00 95.56 81 ILE A C 1
ATOM 635 O O . ILE A 1 81 ? 6.402 -7.800 -16.527 1.00 95.56 81 ILE A O 1
ATOM 639 N N . VAL A 1 82 ? 6.308 -7.675 -14.292 1.00 94.50 82 VAL A N 1
ATOM 640 C CA . VAL A 1 82 ? 7.755 -7.424 -14.125 1.00 94.50 82 VAL A CA 1
ATOM 641 C C . VAL A 1 82 ? 8.593 -8.566 -14.702 1.00 94.50 82 VAL A C 1
ATOM 643 O O . VAL A 1 82 ? 9.682 -8.329 -15.213 1.00 94.50 82 VAL A O 1
ATOM 646 N N . SER A 1 83 ? 8.109 -9.807 -14.622 1.00 93.50 83 SER A N 1
ATOM 647 C CA . SER A 1 83 ? 8.810 -10.964 -15.179 1.00 93.50 83 SER A CA 1
ATOM 648 C C . SER A 1 83 ? 8.757 -11.043 -16.704 1.00 93.50 83 SER A C 1
ATOM 650 O O . SER A 1 83 ? 9.652 -11.654 -17.270 1.00 93.50 83 SER A O 1
ATOM 652 N N . LEU A 1 84 ? 7.730 -10.470 -17.339 1.00 91.94 84 LEU A N 1
ATOM 653 C CA . LEU A 1 84 ? 7.573 -10.431 -18.798 1.00 91.94 84 LEU A CA 1
ATOM 654 C C . LEU A 1 84 ? 8.389 -9.315 -19.459 1.00 91.94 84 LEU A C 1
ATOM 656 O O . LEU A 1 84 ? 8.688 -9.400 -20.641 1.00 91.94 84 LEU A O 1
ATOM 660 N N . GLY A 1 85 ? 8.703 -8.253 -18.712 1.00 79.38 85 GLY A N 1
ATOM 661 C CA . GLY A 1 85 ? 9.541 -7.145 -19.183 1.00 79.38 85 GLY A CA 1
ATOM 662 C C . GLY A 1 85 ? 11.048 -7.380 -19.020 1.00 79.38 85 GLY A C 1
ATOM 663 O O . GLY A 1 85 ? 11.809 -6.426 -19.165 1.00 79.38 85 GLY A O 1
ATOM 664 N N . LYS A 1 86 ? 11.457 -8.599 -18.648 1.00 58.72 86 LYS A N 1
ATOM 665 C CA . LYS A 1 86 ? 12.845 -9.076 -18.694 1.00 58.72 86 LYS A CA 1
ATOM 666 C C . LYS A 1 86 ? 13.086 -9.793 -20.011 1.00 58.72 86 LYS A C 1
ATOM 668 O O . LYS A 1 86 ? 14.215 -9.658 -20.522 1.00 58.72 86 LYS A O 1
#